Protein AF-A0A7X9HCP5-F1 (afdb_monomer_lite)

Radius of gyration: 22.27 Å; chains: 1; bounding box: 46×16×58 Å

Structure (mmCIF, N/CA/C/O backbone):
data_AF-A0A7X9HCP5-F1
#
_entry.id   AF-A0A7X9HCP5-F1
#
loop_
_atom_site.group_PDB
_atom_site.id
_atom_site.type_symbol
_atom_site.label_atom_id
_atom_site.label_alt_id
_atom_site.label_comp_id
_atom_site.label_asym_id
_atom_site.label_entity_id
_atom_site.label_seq_id
_atom_site.pdbx_PDB_ins_code
_atom_site.Cartn_x
_atom_site.Cartn_y
_atom_site.Cartn_z
_atom_site.occupancy
_atom_site.B_iso_or_equiv
_atom_site.auth_seq_id
_atom_site.auth_comp_id
_atom_site.auth_asym_id
_atom_site.auth_atom_id
_atom_site.pdbx_PDB_model_num
ATOM 1 N N . MET A 1 1 ? 32.666 -5.323 -38.717 1.00 62.34 1 MET A N 1
ATOM 2 C CA . MET A 1 1 ? 32.867 -4.141 -37.842 1.00 62.34 1 MET A CA 1
ATOM 3 C C . MET A 1 1 ? 31.634 -3.244 -37.744 1.00 62.34 1 MET A C 1
ATOM 5 O O . MET A 1 1 ? 31.241 -2.957 -36.626 1.00 62.34 1 MET A O 1
ATOM 9 N N . ILE A 1 2 ? 30.974 -2.868 -38.849 1.00 72.44 2 ILE A N 1
ATOM 10 C CA . ILE A 1 2 ? 29.767 -2.004 -38.832 1.00 72.44 2 ILE A CA 1
ATOM 11 C C . ILE A 1 2 ? 28.607 -2.626 -38.036 1.00 72.44 2 ILE A C 1
ATOM 13 O O . ILE A 1 2 ? 27.995 -1.964 -37.207 1.00 72.44 2 ILE A O 1
ATOM 17 N N . PHE A 1 3 ? 28.374 -3.928 -38.213 1.00 70.12 3 PHE A N 1
ATOM 18 C CA . PHE A 1 3 ? 27.299 -4.653 -37.526 1.00 70.12 3 PHE A CA 1
ATOM 19 C C . PHE A 1 3 ? 27.435 -4.627 -35.993 1.00 70.12 3 PHE A C 1
ATOM 21 O O . PHE A 1 3 ? 26.455 -4.437 -35.281 1.00 70.12 3 PHE A O 1
ATOM 28 N N . LEU A 1 4 ? 28.669 -4.742 -35.485 1.00 73.06 4 LEU A N 1
ATOM 29 C CA . LEU A 1 4 ? 28.952 -4.695 -34.049 1.00 73.06 4 LEU A CA 1
ATOM 30 C C . LEU A 1 4 ? 28.724 -3.285 -33.475 1.00 73.06 4 LEU A C 1
ATOM 32 O O . LEU A 1 4 ? 28.214 -3.154 -32.369 1.00 73.06 4 LEU A O 1
ATOM 36 N N . GLY A 1 5 ? 29.044 -2.240 -34.249 1.00 75.88 5 GLY A N 1
ATOM 37 C CA . GLY A 1 5 ? 28.795 -0.844 -33.875 1.00 75.88 5 GLY A CA 1
ATOM 38 C C . GLY A 1 5 ? 27.310 -0.463 -33.865 1.00 75.88 5 GLY A C 1
ATOM 39 O O . GLY A 1 5 ? 26.875 0.300 -33.010 1.00 75.88 5 GLY A O 1
ATOM 40 N N .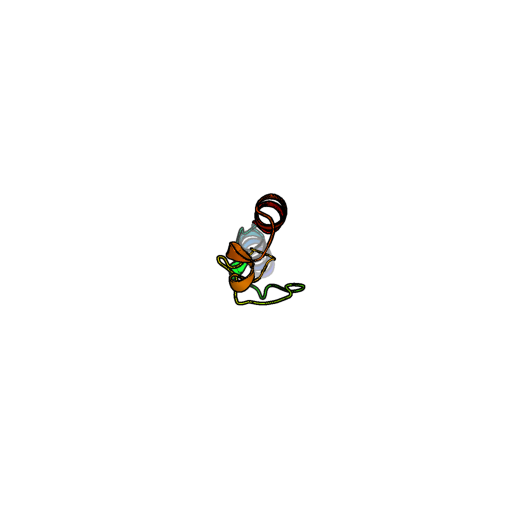 CYS A 1 6 ? 26.502 -1.028 -34.768 1.00 74.19 6 CYS A N 1
ATOM 41 C CA . CYS A 1 6 ? 25.050 -0.831 -34.746 1.00 74.19 6 CYS A CA 1
ATOM 42 C C . CYS A 1 6 ? 24.402 -1.479 -33.513 1.00 74.19 6 CYS A C 1
ATOM 44 O O . CYS A 1 6 ? 23.513 -0.885 -32.907 1.00 74.19 6 CYS A O 1
ATOM 46 N N . ILE A 1 7 ? 24.870 -2.668 -33.116 1.00 73.81 7 ILE A N 1
ATOM 47 C CA . ILE A 1 7 ? 24.380 -3.381 -31.927 1.00 73.81 7 ILE A CA 1
ATOM 48 C C . ILE A 1 7 ? 24.654 -2.568 -30.656 1.00 73.81 7 ILE A C 1
ATOM 50 O O . ILE A 1 7 ? 23.746 -2.361 -29.852 1.00 73.81 7 ILE A O 1
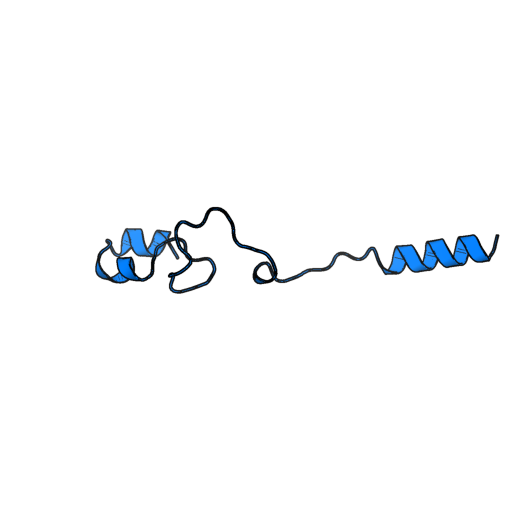ATOM 54 N N . THR A 1 8 ? 25.877 -2.059 -30.485 1.00 70.94 8 THR A N 1
ATOM 55 C CA . THR A 1 8 ? 26.243 -1.285 -29.289 1.00 70.94 8 THR A CA 1
ATOM 56 C C . THR A 1 8 ? 25.483 0.037 -29.185 1.00 70.94 8 THR A C 1
ATOM 58 O O . THR A 1 8 ? 25.133 0.440 -28.078 1.00 70.94 8 THR A O 1
ATOM 61 N N . TRP A 1 9 ? 25.165 0.678 -30.313 1.00 66.50 9 TRP A N 1
ATOM 62 C CA . TRP A 1 9 ? 24.349 1.896 -30.350 1.00 66.50 9 TRP A CA 1
ATOM 63 C C . TRP A 1 9 ? 22.874 1.643 -30.002 1.00 66.50 9 TRP A C 1
ATOM 65 O O . TRP A 1 9 ? 22.229 2.457 -29.345 1.00 66.50 9 TRP A O 1
ATOM 75 N N . PHE A 1 10 ? 22.315 0.509 -30.426 1.00 65.25 10 PHE A N 1
ATOM 76 C CA . PHE A 1 10 ? 20.927 0.158 -30.113 1.00 65.25 10 PHE A CA 1
ATOM 77 C C . PHE A 1 10 ? 20.743 -0.227 -28.636 1.00 65.25 10 PHE A C 1
ATOM 79 O O . PHE A 1 10 ? 19.739 0.127 -28.020 1.00 65.25 10 PHE A O 1
ATOM 86 N N . 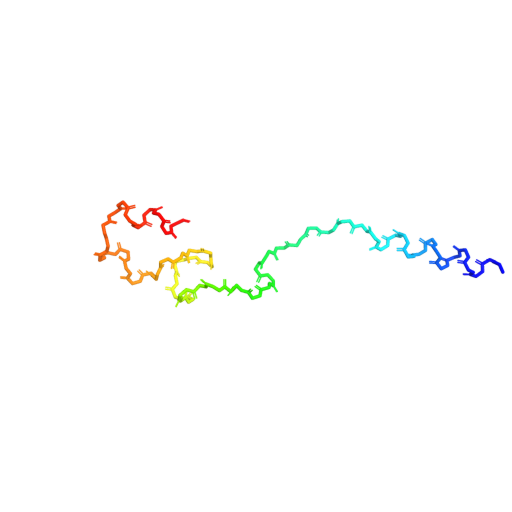LEU A 1 11 ? 21.727 -0.918 -28.049 1.00 64.62 11 LEU A N 1
ATOM 87 C CA . LEU A 1 11 ? 21.721 -1.322 -26.638 1.00 64.62 11 LEU A CA 1
ATOM 88 C C . LEU A 1 11 ? 21.820 -0.133 -25.672 1.00 64.62 11 LEU A C 1
ATOM 90 O O . LEU A 1 11 ? 21.160 -0.136 -24.634 1.00 64.62 11 LEU A O 1
ATOM 94 N N . SER A 1 12 ? 22.593 0.903 -26.008 1.00 62.03 12 SER A N 1
ATOM 95 C CA . SER A 1 12 ? 22.710 2.102 -25.169 1.00 62.03 12 SER A CA 1
ATOM 96 C C . SER A 1 12 ? 21.420 2.930 -25.130 1.00 62.03 12 SER A C 1
ATOM 98 O O . SER A 1 12 ? 21.114 3.516 -24.092 1.00 62.03 12 SER A O 1
ATOM 100 N N . ALA A 1 13 ? 20.610 2.914 -26.195 1.00 62.69 13 ALA A N 1
ATOM 101 C CA . ALA A 1 13 ? 19.311 3.592 -26.231 1.00 62.69 13 ALA A CA 1
ATOM 102 C C . ALA A 1 13 ? 18.263 2.962 -25.285 1.00 62.69 13 ALA A C 1
ATOM 104 O O . ALA A 1 13 ? 17.406 3.672 -24.766 1.00 62.69 13 ALA A O 1
ATOM 105 N N . TYR A 1 14 ? 18.355 1.655 -25.012 1.00 64.75 14 TYR A N 1
ATOM 106 C CA . TYR A 1 14 ? 17.463 0.941 -24.084 1.00 64.75 14 TYR A CA 1
ATOM 107 C C . TYR A 1 14 ? 17.897 1.018 -22.610 1.00 64.75 14 TYR A C 1
ATOM 109 O O . TYR A 1 14 ? 17.148 0.602 -21.729 1.00 64.75 14 TYR A O 1
ATOM 117 N N . SER A 1 15 ? 19.079 1.570 -22.319 1.00 68.25 15 SER A N 1
ATOM 118 C CA . SER A 1 15 ? 19.656 1.643 -20.968 1.00 68.25 15 SER A CA 1
ATOM 119 C C . SER A 1 15 ? 19.277 2.926 -20.204 1.00 68.25 15 SER A C 1
ATOM 121 O O . SER A 1 15 ? 20.051 3.426 -19.384 1.00 68.25 15 SER A O 1
ATOM 123 N N . GLN A 1 16 ? 18.107 3.499 -20.472 1.00 80.75 16 GLN A N 1
ATOM 124 C CA . GLN A 1 16 ? 17.645 4.700 -19.775 1.00 80.75 16 GLN A CA 1
ATOM 125 C C . GLN A 1 16 ? 16.937 4.340 -18.462 1.00 80.75 16 GLN A C 1
ATOM 127 O O . GLN A 1 16 ? 16.210 3.349 -18.383 1.00 80.75 16 GLN A O 1
ATOM 132 N N . ILE A 1 17 ? 17.130 5.160 -17.422 1.00 87.25 17 ILE A N 1
ATOM 133 C CA . ILE A 1 17 ? 16.410 5.009 -16.150 1.00 87.25 17 ILE A CA 1
ATOM 134 C C . ILE A 1 17 ? 14.917 5.208 -16.417 1.00 87.25 17 ILE A C 1
ATOM 136 O O . ILE A 1 17 ? 14.497 6.265 -16.889 1.00 87.25 17 ILE A O 1
ATOM 140 N N . ARG A 1 18 ? 14.111 4.196 -16.087 1.00 89.19 18 ARG A N 1
ATOM 141 C CA . ARG A 1 18 ? 12.655 4.238 -16.213 1.00 89.19 18 ARG A CA 1
ATOM 142 C C . ARG A 1 18 ? 12.013 4.248 -14.833 1.00 89.19 18 ARG A C 1
ATOM 144 O O . ARG A 1 18 ? 12.222 3.334 -14.042 1.00 89.19 18 ARG A O 1
ATOM 151 N N . TYR A 1 19 ? 11.177 5.248 -14.584 1.00 92.88 19 TYR A N 1
ATOM 152 C CA . TYR A 1 19 ? 10.297 5.273 -13.422 1.00 92.88 19 TYR A CA 1
ATOM 153 C C . TYR A 1 19 ? 9.008 4.520 -13.755 1.00 92.88 19 TYR A C 1
ATOM 155 O O . TYR A 1 19 ? 8.396 4.744 -14.801 1.00 92.88 19 TYR A O 1
ATOM 163 N N . VAL A 1 20 ? 8.615 3.604 -12.878 1.00 94.25 20 VAL A N 1
ATOM 164 C CA . VAL A 1 20 ? 7.375 2.830 -12.976 1.00 94.25 20 VAL A CA 1
ATOM 165 C C . VAL A 1 20 ? 6.648 2.893 -11.643 1.00 94.25 20 VAL A C 1
ATOM 167 O O . VAL A 1 20 ? 7.276 3.073 -10.598 1.00 94.25 20 VAL A O 1
ATOM 170 N N . ASN A 1 21 ? 5.325 2.760 -11.675 1.00 95.50 21 ASN A N 1
ATOM 171 C CA . ASN A 1 21 ? 4.549 2.732 -10.445 1.00 95.50 21 AS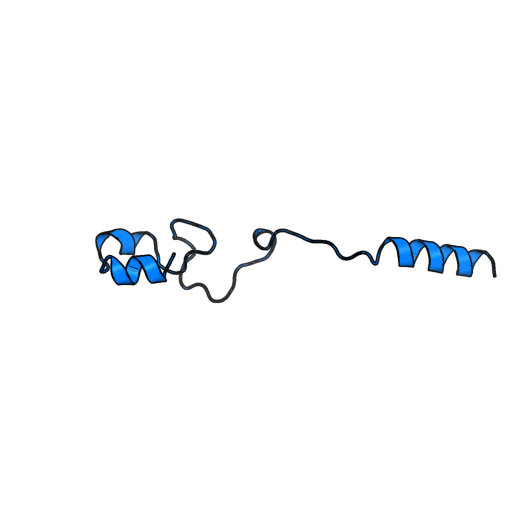N A CA 1
ATOM 172 C C . ASN A 1 21 ? 4.817 1.422 -9.694 1.00 95.50 21 ASN A C 1
ATOM 174 O O . ASN A 1 21 ? 4.866 0.346 -10.290 1.00 95.50 21 ASN A O 1
ATOM 178 N N . ALA A 1 22 ? 4.982 1.517 -8.376 1.00 94.12 22 ALA A N 1
ATOM 179 C CA . ALA A 1 22 ? 5.254 0.356 -7.532 1.00 94.12 22 ALA A CA 1
ATOM 180 C C . ALA A 1 22 ? 4.051 -0.601 -7.407 1.00 94.12 22 ALA A C 1
ATOM 182 O O . ALA A 1 22 ? 4.237 -1.763 -7.065 1.00 94.12 22 ALA A O 1
ATOM 183 N N . ASP A 1 23 ? 2.837 -0.142 -7.729 1.00 93.88 23 ASP A N 1
ATOM 184 C CA . ASP A 1 23 ? 1.608 -0.950 -7.725 1.00 93.88 23 ASP A CA 1
ATOM 185 C C . ASP A 1 23 ? 1.574 -2.003 -8.846 1.00 93.88 23 ASP A C 1
ATOM 187 O O . ASP A 1 23 ? 0.766 -2.926 -8.807 1.00 93.88 23 ASP A O 1
ATOM 191 N N . GLN A 1 24 ? 2.487 -1.904 -9.818 1.00 95.62 24 GLN A N 1
ATOM 192 C CA . GLN A 1 24 ? 2.706 -2.914 -10.856 1.00 95.62 24 GLN A CA 1
ATOM 193 C C . GLN A 1 24 ? 3.376 -4.184 -10.313 1.00 95.62 24 GLN A C 1
ATOM 195 O O . GLN A 1 24 ? 3.468 -5.184 -11.025 1.00 95.62 24 GLN A O 1
ATOM 200 N N . PHE A 1 25 ? 3.858 -4.149 -9.070 1.00 94.88 25 PHE A N 1
ATOM 201 C CA . PHE A 1 25 ? 4.566 -5.240 -8.417 1.00 94.88 25 PHE A CA 1
ATOM 202 C C . PHE A 1 25 ? 3.816 -5.686 -7.156 1.00 94.88 25 PHE A C 1
ATOM 204 O O . PHE A 1 25 ? 3.113 -4.888 -6.533 1.00 94.88 25 PHE A O 1
ATOM 211 N N . PRO A 1 26 ? 3.960 -6.958 -6.744 1.00 93.44 26 PRO A N 1
ATOM 212 C CA . PRO A 1 26 ? 3.314 -7.450 -5.535 1.00 93.44 26 PRO A CA 1
ATOM 213 C C . PRO A 1 26 ? 3.849 -6.733 -4.292 1.00 93.44 26 PRO A C 1
ATOM 215 O O . PRO A 1 26 ? 5.059 -6.667 -4.061 1.00 93.44 26 PRO A O 1
ATOM 218 N N . LEU A 1 27 ? 2.935 -6.241 -3.456 1.00 93.56 27 LEU A N 1
ATOM 219 C CA . LEU A 1 27 ? 3.274 -5.662 -2.164 1.00 93.56 27 LEU A CA 1
ATOM 220 C C . LEU A 1 27 ? 3.451 -6.771 -1.121 1.00 93.56 27 LEU A C 1
ATOM 222 O O . LEU A 1 27 ? 2.530 -7.525 -0.824 1.00 93.56 27 LEU A O 1
ATOM 226 N N . ILE A 1 28 ? 4.647 -6.854 -0.545 1.00 94.81 28 ILE A N 1
ATOM 227 C CA . ILE A 1 28 ? 5.040 -7.878 0.431 1.00 94.81 28 ILE A CA 1
ATOM 228 C C . ILE A 1 28 ? 5.215 -7.289 1.834 1.00 94.81 28 ILE A C 1
ATOM 230 O O . ILE A 1 28 ? 5.516 -6.109 2.000 1.00 94.81 28 ILE A O 1
ATOM 234 N N . GLY A 1 29 ? 5.028 -8.126 2.861 1.00 93.12 29 GLY A N 1
ATOM 235 C CA . GLY A 1 29 ? 5.160 -7.724 4.270 1.00 93.12 29 GLY A CA 1
ATOM 236 C C . GLY A 1 29 ? 3.944 -6.983 4.836 1.00 93.12 29 GLY A C 1
ATOM 237 O O . GLY A 1 29 ? 4.013 -6.421 5.929 1.00 93.12 29 GLY A O 1
ATOM 238 N N . LYS A 1 30 ? 2.826 -6.982 4.107 1.00 93.12 30 LYS A N 1
ATOM 239 C CA . LYS A 1 30 ? 1.550 -6.433 4.560 1.00 93.12 30 LYS A CA 1
ATOM 240 C C . LYS A 1 30 ? 0.746 -7.502 5.298 1.00 93.12 30 LYS A C 1
ATOM 242 O O . LYS A 1 30 ? 0.706 -8.654 4.881 1.00 93.12 30 LYS A O 1
ATOM 247 N N . ILE A 1 31 ? 0.087 -7.114 6.387 1.00 92.38 31 ILE A N 1
ATOM 248 C CA . ILE A 1 31 ? -0.725 -8.037 7.196 1.00 92.38 31 ILE A CA 1
ATOM 249 C C . ILE A 1 31 ? -2.050 -8.428 6.520 1.00 92.38 31 ILE A C 1
ATOM 251 O O . ILE A 1 31 ? -2.602 -9.485 6.804 1.00 92.38 31 ILE A O 1
ATOM 255 N N . SER A 1 32 ? -2.594 -7.561 5.665 1.00 91.56 32 SER A N 1
ATOM 256 C CA . SER A 1 32 ? -3.891 -7.751 5.014 1.00 91.56 32 SER A CA 1
ATOM 257 C C . SER A 1 32 ? -4.019 -6.834 3.807 1.00 91.56 32 SER A C 1
ATOM 259 O O . SER A 1 32 ? -3.623 -5.675 3.883 1.00 91.56 32 SER A O 1
ATOM 261 N N . ASP A 1 33 ? -4.658 -7.307 2.741 1.00 93.06 33 ASP A N 1
ATOM 262 C CA . ASP A 1 33 ? -4.986 -6.485 1.569 1.00 93.06 33 ASP A CA 1
ATOM 263 C C . ASP A 1 33 ? -6.284 -5.683 1.735 1.00 93.06 33 ASP A C 1
ATOM 265 O O . ASP A 1 33 ? -6.568 -4.779 0.954 1.00 93.06 33 ASP A O 1
ATOM 269 N N . LYS A 1 34 ? -7.066 -5.971 2.784 1.00 94.75 34 LYS A N 1
ATOM 270 C CA . LYS A 1 34 ? -8.336 -5.291 3.086 1.00 94.75 34 LYS A CA 1
ATOM 271 C C . LYS A 1 34 ? -8.103 -3.995 3.876 1.00 94.75 34 LYS A C 1
ATOM 273 O O . LYS A 1 34 ? -8.447 -3.910 5.058 1.00 94.75 34 LYS A O 1
ATOM 278 N N . THR A 1 35 ? -7.498 -3.003 3.238 1.00 94.31 35 THR A N 1
ATOM 279 C CA . THR A 1 35 ? -7.155 -1.673 3.795 1.00 94.31 35 THR A CA 1
ATOM 280 C C . THR A 1 35 ? -7.878 -0.555 3.029 1.00 94.31 35 THR A C 1
ATOM 282 O O . THR A 1 35 ? -8.528 -0.854 2.029 1.00 94.31 35 THR A O 1
ATOM 285 N N . GLU A 1 36 ? -7.833 0.718 3.468 1.00 93.31 36 GLU A N 1
ATOM 286 C CA . GLU A 1 36 ? -8.513 1.786 2.701 1.00 93.31 36 GLU A CA 1
ATOM 287 C C . GLU A 1 36 ? -7.774 2.094 1.391 1.00 93.31 36 GLU A C 1
ATOM 289 O O . GLU A 1 36 ? -8.399 2.433 0.388 1.00 93.31 36 GLU A O 1
ATOM 294 N N . THR A 1 37 ? -6.444 1.944 1.380 1.00 93.50 37 THR A N 1
ATOM 295 C CA . THR A 1 37 ? -5.605 2.106 0.181 1.00 93.50 37 THR A CA 1
ATOM 296 C C . THR A 1 37 ? -4.576 0.985 0.050 1.00 93.50 37 THR A C 1
ATOM 298 O O . THR A 1 37 ? -4.292 0.278 1.016 1.00 93.50 37 THR A O 1
ATOM 301 N N . HIS A 1 38 ? -3.972 0.834 -1.134 1.00 91.38 38 HIS A N 1
ATOM 302 C CA . HIS A 1 38 ? -3.008 -0.235 -1.421 1.00 91.38 38 HIS A CA 1
ATOM 303 C C . HIS A 1 38 ? -1.828 -0.284 -0.431 1.00 91.38 38 HIS A C 1
ATOM 305 O O . HIS A 1 38 ? -1.420 -1.374 -0.035 1.00 91.38 38 HIS A O 1
ATOM 311 N N . TYR A 1 39 ? -1.338 0.872 0.032 1.00 93.31 39 TYR A N 1
ATOM 312 C CA . TYR A 1 39 ? -0.142 0.975 0.882 1.00 93.31 39 TYR A CA 1
ATOM 313 C C . TYR A 1 39 ? -0.421 1.187 2.374 1.00 93.31 39 TYR A C 1
ATOM 315 O O . TYR A 1 39 ? 0.513 1.138 3.176 1.00 93.31 39 TYR A O 1
ATOM 323 N N . GLU A 1 40 ? -1.680 1.385 2.766 1.00 93.44 40 GLU A N 1
ATOM 324 C CA . GLU A 1 40 ? -2.043 1.462 4.181 1.00 93.44 40 GLU A CA 1
ATOM 325 C C . GLU A 1 40 ? -1.741 0.148 4.898 1.00 93.44 40 GLU A C 1
ATOM 327 O O . GLU A 1 40 ? -1.947 -0.935 4.356 1.00 93.44 40 GLU A O 1
ATOM 332 N N . ARG A 1 41 ? -1.257 0.227 6.138 1.00 92.44 41 ARG A N 1
ATOM 333 C CA . ARG A 1 41 ? -0.816 -0.968 6.876 1.00 92.44 41 ARG A CA 1
ATOM 334 C C . ARG A 1 41 ? -1.912 -1.591 7.723 1.00 92.44 41 ARG A C 1
ATOM 336 O O . ARG A 1 41 ? -1.888 -2.796 7.966 1.00 92.44 41 ARG A O 1
ATOM 343 N N . LEU A 1 42 ? -2.840 -0.769 8.206 1.00 94.06 42 LEU A N 1
ATOM 344 C CA . LEU A 1 42 ? -3.905 -1.213 9.094 1.00 94.06 42 LEU A CA 1
ATOM 345 C C . LEU A 1 42 ? -5.129 -1.660 8.283 1.00 94.06 42 LEU A C 1
ATOM 347 O O . LEU A 1 42 ? -5.569 -0.927 7.397 1.00 94.06 42 LEU A O 1
ATOM 351 N N . PRO A 1 43 ? -5.721 -2.828 8.599 1.00 94.56 43 PRO A N 1
ATOM 352 C CA . PRO A 1 43 ? -6.999 -3.239 8.034 1.00 94.56 43 PRO A CA 1
ATOM 353 C C . PRO A 1 43 ? -8.077 -2.167 8.210 1.00 94.56 43 PRO A C 1
ATOM 355 O O . PRO A 1 43 ? -8.216 -1.590 9.291 1.00 94.56 43 PRO A O 1
ATOM 358 N N . ALA A 1 44 ? -8.902 -1.963 7.182 1.00 94.31 44 ALA A N 1
ATOM 359 C CA . ALA A 1 44 ? -9.975 -0.965 7.196 1.00 94.31 44 ALA A CA 1
ATOM 360 C C . ALA A 1 44 ? -10.987 -1.204 8.332 1.00 94.31 44 ALA A C 1
ATOM 362 O O . ALA A 1 44 ? -11.589 -0.268 8.856 1.00 94.31 44 ALA A O 1
ATOM 363 N N . THR A 1 45 ? -11.127 -2.459 8.773 1.00 93.50 45 THR A N 1
ATOM 364 C CA . THR A 1 45 ? -11.973 -2.849 9.909 1.00 93.50 45 THR A CA 1
ATOM 365 C C . THR A 1 45 ? -11.572 -2.173 11.222 1.00 93.50 45 THR A C 1
ATOM 367 O O . THR A 1 45 ? -12.423 -1.980 12.090 1.00 93.50 45 THR A O 1
ATOM 370 N N . LEU A 1 46 ? -10.304 -1.775 11.376 1.00 93.44 46 LEU A N 1
ATOM 371 C CA . LEU A 1 46 ? -9.798 -1.161 12.601 1.00 93.44 46 LEU A CA 1
ATOM 372 C C . LEU A 1 46 ? -10.125 0.326 12.719 1.00 93.44 46 LEU A C 1
ATOM 374 O O . LEU A 1 46 ? -10.062 0.847 13.829 1.00 93.44 46 LEU A O 1
ATOM 378 N N . LYS A 1 47 ? -10.518 1.013 11.642 1.00 91.62 47 LYS A N 1
ATOM 379 C CA . LYS A 1 47 ? -10.705 2.475 11.618 1.00 91.62 47 LYS A CA 1
ATOM 380 C C . LYS A 1 47 ? -11.549 3.033 12.768 1.00 91.62 47 LYS A C 1
ATOM 382 O O . LYS A 1 47 ? -11.175 4.038 13.362 1.00 91.62 47 LYS A O 1
ATOM 387 N N . ASN A 1 48 ? -12.642 2.352 13.112 1.00 93.50 48 ASN A N 1
ATOM 388 C CA . ASN A 1 48 ? -13.554 2.761 14.190 1.00 93.50 48 ASN A CA 1
ATOM 389 C C . ASN A 1 48 ? -13.306 2.031 15.522 1.00 93.50 48 ASN A C 1
ATOM 391 O O . ASN A 1 48 ? -13.992 2.299 16.503 1.00 93.50 48 ASN A O 1
ATOM 395 N N . GLN A 1 49 ? -12.360 1.091 15.554 1.00 94.38 49 GLN A N 1
ATOM 396 C CA . GLN A 1 49 ? -12.042 0.278 16.731 1.00 94.38 49 GLN A CA 1
ATOM 397 C C . GLN A 1 49 ? -10.746 0.734 17.409 1.00 94.38 49 GLN A C 1
ATOM 399 O O . GLN A 1 49 ? -10.592 0.604 18.622 1.00 94.38 49 GLN A O 1
ATOM 404 N N . CYS A 1 50 ? -9.797 1.263 16.634 1.00 92.19 50 CYS A N 1
ATOM 405 C CA . CYS A 1 50 ? -8.506 1.705 17.136 1.00 92.19 50 CYS A CA 1
ATOM 406 C C . CYS A 1 50 ? -8.509 3.190 17.524 1.00 92.19 50 CYS A C 1
ATOM 408 O O . CYS A 1 50 ? -9.313 3.995 17.055 1.00 92.19 50 CYS A O 1
ATOM 410 N N . ARG A 1 51 ? -7.586 3.561 18.420 1.00 96.38 51 ARG A N 1
ATOM 411 C CA . ARG A 1 51 ? -7.427 4.954 18.855 1.00 96.38 51 ARG A CA 1
ATOM 412 C C . ARG A 1 51 ? -7.097 5.836 17.643 1.00 96.38 51 ARG A C 1
ATOM 414 O O . ARG A 1 51 ? -6.241 5.440 16.851 1.00 96.38 51 ARG A O 1
ATOM 421 N N . PRO A 1 52 ? -7.649 7.059 17.537 1.00 95.00 52 PRO A N 1
ATOM 422 C CA . PRO A 1 52 ? -7.388 7.940 16.397 1.00 95.00 52 PRO A CA 1
ATOM 423 C C . PRO A 1 52 ? -5.899 8.215 16.142 1.00 95.00 52 PRO A C 1
ATOM 425 O O . PRO A 1 52 ? -5.485 8.365 14.997 1.00 95.00 52 PRO A O 1
ATOM 428 N N . SER A 1 53 ? -5.081 8.264 17.199 1.00 94.81 53 SER A N 1
ATOM 429 C CA . SER A 1 53 ? -3.627 8.414 17.082 1.00 94.81 53 SER A CA 1
ATOM 430 C C . SER A 1 53 ? -2.958 7.203 16.431 1.00 94.81 53 SER A C 1
ATOM 432 O O . SER A 1 53 ? -2.087 7.384 15.591 1.00 94.81 53 SER A O 1
ATOM 434 N N . LEU A 1 54 ? -3.389 5.985 16.769 1.00 93.44 54 LEU A N 1
ATOM 435 C CA . LEU A 1 54 ? -2.872 4.753 16.174 1.00 93.44 54 LEU A CA 1
ATOM 436 C C . LEU A 1 54 ? -3.319 4.608 14.718 1.00 93.44 54 LEU A C 1
ATOM 438 O O . LEU A 1 54 ? -2.509 4.247 13.871 1.00 93.44 54 LEU A O 1
ATOM 442 N N . TRP A 1 55 ? -4.574 4.951 14.414 1.00 94.44 55 TRP A N 1
ATOM 443 C CA . TRP A 1 55 ? -5.076 4.948 13.039 1.00 94.44 55 TRP A CA 1
ATOM 444 C C . TRP A 1 55 ? -4.214 5.817 12.115 1.00 94.44 55 TRP A C 1
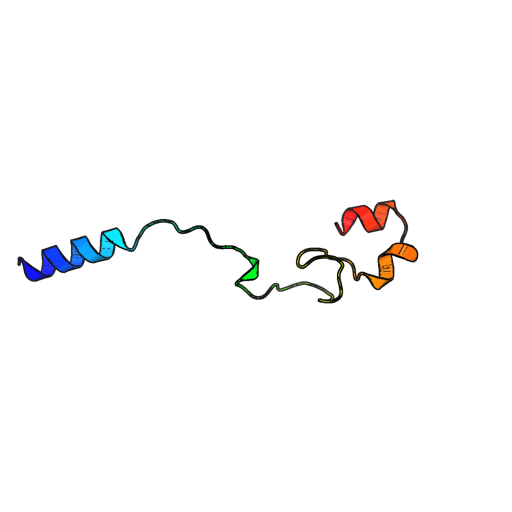ATOM 446 O O . TRP A 1 55 ? -3.833 5.395 11.028 1.00 94.44 55 TRP A O 1
ATOM 456 N N . LYS A 1 56 ? -3.828 7.009 12.588 1.00 93.00 56 LYS A N 1
ATOM 457 C CA . LYS A 1 56 ? -2.966 7.940 11.846 1.00 93.00 56 LYS A CA 1
ATOM 458 C C . LYS A 1 56 ? -1.545 7.425 11.598 1.00 93.00 56 LYS A C 1
ATOM 460 O O . LYS A 1 56 ? -0.913 7.929 10.684 1.00 93.00 56 LYS A O 1
ATOM 465 N N . LEU A 1 57 ? -1.049 6.457 12.373 1.00 91.25 57 LEU A N 1
ATOM 466 C CA . LEU A 1 57 ? 0.257 5.827 12.123 1.00 91.25 57 LEU A CA 1
ATOM 467 C C . LEU A 1 57 ? 0.204 4.781 11.001 1.00 91.25 57 LEU A C 1
ATOM 469 O O . LEU A 1 57 ? 1.243 4.410 10.464 1.00 91.25 57 LEU A O 1
ATOM 473 N N . GLY A 1 58 ? -0.987 4.254 10.706 1.00 86.31 58 GLY A 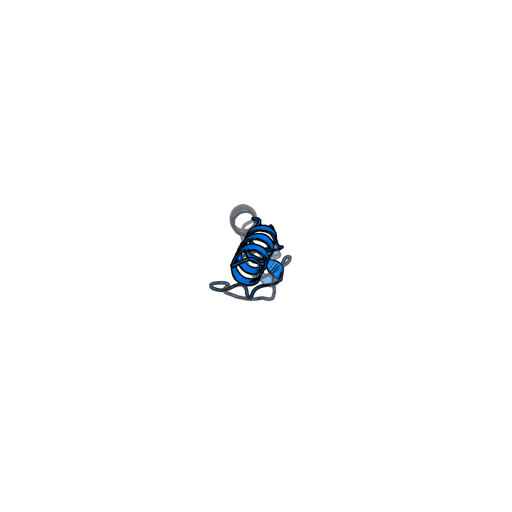N 1
ATOM 474 C CA . GLY A 1 58 ? -1.201 3.255 9.659 1.00 86.31 58 GLY A CA 1
ATOM 475 C C . GLY A 1 58 ? -1.536 3.834 8.285 1.00 86.31 58 GLY A C 1
ATOM 476 O O . GLY A 1 58 ? -1.586 3.053 7.330 1.00 86.31 58 GLY A O 1
ATOM 477 N N . LYS A 1 59 ? -1.779 5.150 8.227 1.00 81.69 59 LYS A N 1
ATOM 478 C CA . LYS A 1 59 ? -1.925 5.950 7.007 1.00 81.69 59 LYS A CA 1
ATOM 479 C C . LYS A 1 59 ? -0.571 6.277 6.401 1.00 81.69 59 LYS A C 1
ATOM 481 O O . LYS A 1 59 ? -0.489 6.229 5.158 1.00 81.69 59 LYS A O 1
#

Sequence (59 aa):
MIFLGCITWFLSAYSQIRYVNADQFPLIGKISDKTETHYERLPATLKNQCRPSLWKLGK

Secondary structure (DSSP, 8-state):
-HHHHHHHHHHHHT-------GGGS---S-S-S-SSSTT--S-GGGTTTS-HHHHHH--

Foldseek 3Di:
DVVVVVVVVVVVVVPDDDDDDPVVDDDPPAPDCQPPDNQFRDHPVCCVVDDPVVNVVRD

pLDDT: mean 86.52, std 11.13, range [62.03, 96.38]